Protein AF-A0A1V3R893-F1 (afdb_monomer)

Secondary structure (DSSP, 8-state):
------------------------HHHHHHHHHHH-SSS--EEEEEEE-TTSS-EEEEEEEEEETTTTEE--TT-----GGGHHHHHHHHHHHHHHTTS--TTSBGGGTS-HHHHHHHTTT--GGG-BHHHHHTT-S----GGGSTTHHHHHH-SS-------

Foldseek 3Di:
DDDDDDDDDDPPPPPPPPPLCEPPVVVVQVVQQVPDDPVDQKDKDFDADPVRSYGDIDMAGAPDPVVRHGDDSPDDDDPPPVVLVVVLVVVVVCVVVVVDPQQAFCVVPDDPVVCVVPVVPAPRRRQGNVCVNVVNRPDDDQVPPPCRCVVVVPPDDPPDDDD

Sequence (163 aa):
MKKITSLLFFFIGLTNLFAQKNPDTQVLQAILETQLNQDIPGILLDVQSGNNDINWSGAAGVSDKANNVKLLPVQTFRIASVTKTFVASSILRLWEEGKLDLEDPISKYISAGHAEILNQDYELDKISILNVLRHNAGFFDHTHAPVFFEKVLQPGGYEWTRT

Structure (mmCIF, N/CA/C/O backbone):
data_AF-A0A1V3R893-F1
#
_entry.id   AF-A0A1V3R893-F1
#
loop_
_atom_site.group_PDB
_atom_site.id
_atom_site.type_symbol
_atom_site.label_atom_id
_atom_site.label_alt_id
_atom_site.label_comp_id
_atom_site.label_asym_id
_atom_site.label_entity_id
_atom_site.label_seq_id
_atom_site.pdbx_PDB_ins_code
_atom_site.Cartn_x
_atom_site.Cartn_y
_atom_site.Cartn_z
_atom_site.occupancy
_atom_site.B_iso_or_equiv
_atom_site.auth_seq_id
_atom_site.auth_comp_id
_atom_site.auth_asym_id
_atom_site.auth_atom_id
_atom_site.pdbx_PDB_model_num
ATOM 1 N N . MET A 1 1 ? 14.509 50.883 -70.663 1.00 44.78 1 MET A N 1
ATOM 2 C CA . MET A 1 1 ? 15.507 51.193 -69.612 1.00 44.78 1 MET A CA 1
ATOM 3 C C . MET A 1 1 ? 14.901 52.149 -68.594 1.00 44.78 1 MET A C 1
ATOM 5 O O . MET A 1 1 ? 14.650 53.288 -68.953 1.00 44.78 1 MET A O 1
ATOM 9 N N . LYS A 1 2 ? 14.650 51.673 -67.369 1.00 35.53 2 LYS A N 1
ATOM 10 C CA . LYS A 1 2 ? 14.694 52.394 -66.077 1.00 35.53 2 LYS A CA 1
ATOM 11 C C . LYS A 1 2 ? 14.388 51.337 -65.005 1.00 35.53 2 LYS A C 1
ATOM 13 O O . LYS A 1 2 ? 13.334 50.715 -65.044 1.00 35.53 2 LYS A O 1
ATOM 18 N N . LYS A 1 3 ? 15.386 51.022 -64.174 1.00 36.94 3 LYS A N 1
ATOM 19 C CA . LYS A 1 3 ? 15.343 49.948 -63.169 1.00 36.94 3 LYS A CA 1
ATOM 20 C C . LYS A 1 3 ? 14.564 50.446 -61.947 1.00 36.94 3 LYS A C 1
ATOM 22 O O . LYS A 1 3 ? 14.885 51.516 -61.442 1.00 36.94 3 LYS A O 1
ATOM 27 N N . ILE A 1 4 ? 13.573 49.682 -61.491 1.00 45.84 4 ILE A N 1
ATOM 28 C CA . ILE A 1 4 ? 12.916 49.885 -60.195 1.00 45.84 4 ILE A CA 1
ATOM 29 C C . ILE A 1 4 ? 13.631 48.969 -59.204 1.00 45.84 4 ILE A C 1
ATOM 31 O O . ILE A 1 4 ? 13.596 47.747 -59.335 1.00 45.84 4 ILE A O 1
ATOM 35 N N . THR A 1 5 ? 14.341 49.568 -58.257 1.00 47.50 5 THR A N 1
ATOM 36 C CA . THR A 1 5 ? 14.982 48.874 -57.141 1.00 47.50 5 THR A CA 1
ATOM 37 C C . THR A 1 5 ? 13.892 48.526 -56.128 1.00 47.50 5 THR A C 1
ATOM 39 O O . THR A 1 5 ? 13.334 49.427 -55.509 1.00 47.50 5 THR A O 1
ATOM 42 N N . SER A 1 6 ? 13.559 47.243 -55.971 1.00 44.19 6 SER A N 1
ATOM 43 C CA . SER A 1 6 ? 12.640 46.791 -54.922 1.00 44.19 6 SER A CA 1
ATOM 44 C C . SER A 1 6 ? 13.456 46.224 -53.765 1.00 44.19 6 SER A C 1
ATOM 46 O O . SER A 1 6 ? 14.171 45.236 -53.920 1.00 44.19 6 SER A O 1
ATOM 48 N N . LEU A 1 7 ? 13.385 46.903 -52.623 1.00 43.59 7 LEU A N 1
ATOM 49 C CA . LEU A 1 7 ? 14.042 46.543 -51.372 1.00 43.59 7 LEU A CA 1
ATOM 50 C C . LEU A 1 7 ? 13.215 45.432 -50.699 1.00 43.59 7 LEU A C 1
ATOM 52 O O . LEU A 1 7 ? 12.097 45.683 -50.254 1.00 43.59 7 LEU A O 1
ATOM 56 N N . LEU A 1 8 ? 13.726 44.198 -50.663 1.00 42.50 8 LEU A N 1
ATOM 57 C CA . LEU A 1 8 ? 13.110 43.107 -49.902 1.00 42.50 8 LEU A CA 1
ATOM 58 C C . LEU A 1 8 ? 13.489 43.262 -48.421 1.00 42.50 8 LEU A C 1
ATOM 60 O O . LEU A 1 8 ? 14.644 43.065 -48.050 1.00 42.50 8 LEU A O 1
ATOM 64 N N . PHE A 1 9 ? 12.519 43.601 -47.572 1.00 45.78 9 PHE A N 1
ATOM 65 C CA . PHE A 1 9 ? 12.662 43.491 -46.120 1.00 45.78 9 PHE A CA 1
ATOM 66 C C . PHE A 1 9 ? 12.539 42.016 -45.719 1.00 45.78 9 PHE A C 1
ATOM 68 O O . PHE A 1 9 ? 11.463 41.427 -45.806 1.00 45.78 9 PHE A O 1
ATOM 75 N N . PHE A 1 10 ? 13.647 41.411 -45.291 1.00 44.25 10 PHE A N 1
ATOM 76 C CA . PHE A 1 10 ? 13.665 40.065 -44.724 1.00 44.25 10 PHE A CA 1
ATOM 77 C C . PHE A 1 10 ? 13.300 40.167 -43.237 1.00 44.25 10 PHE A C 1
ATOM 79 O O . PHE A 1 10 ? 14.115 40.571 -42.409 1.00 44.25 10 PHE A O 1
ATOM 86 N N . PHE A 1 11 ? 12.046 39.867 -42.897 1.00 47.53 11 PHE A N 1
ATOM 87 C CA . PHE A 1 11 ? 11.590 39.814 -41.510 1.00 47.53 11 PHE A CA 1
ATOM 88 C C . PHE A 1 11 ? 12.081 38.493 -40.898 1.00 47.53 11 PHE A C 1
ATOM 90 O O . PHE A 1 11 ? 11.445 37.452 -41.048 1.00 47.53 11 PHE A O 1
ATOM 97 N N . ILE A 1 12 ? 13.252 38.509 -40.254 1.00 52.59 12 ILE A N 1
ATOM 98 C CA . ILE A 1 12 ? 13.708 37.385 -39.429 1.00 52.59 12 ILE A CA 1
ATOM 99 C C . ILE A 1 12 ? 12.847 37.401 -38.168 1.00 52.59 12 ILE A C 1
ATOM 101 O O . ILE A 1 12 ? 13.093 38.166 -37.237 1.00 52.59 12 ILE A O 1
ATOM 105 N N . GLY A 1 13 ? 11.802 36.577 -38.157 1.00 46.44 13 GLY A N 1
ATOM 106 C CA . GLY A 1 13 ? 11.079 36.260 -36.937 1.00 46.44 13 GLY A CA 1
ATOM 107 C C . GLY A 1 13 ? 12.025 35.553 -35.971 1.00 46.44 13 GLY A C 1
ATOM 108 O O . GLY A 1 13 ? 12.340 34.381 -36.155 1.00 46.44 13 GLY A O 1
ATOM 109 N N . LEU A 1 14 ? 12.486 36.267 -34.945 1.00 49.81 14 LEU A N 1
ATOM 110 C CA . LEU A 1 14 ? 13.074 35.673 -33.749 1.00 49.81 14 LEU A CA 1
ATOM 111 C C . LEU A 1 14 ? 11.962 34.919 -33.015 1.00 49.81 14 LEU A C 1
ATOM 113 O O . LEU A 1 14 ? 11.272 35.466 -32.156 1.00 49.81 14 LEU A O 1
ATOM 117 N N . THR A 1 15 ? 11.756 33.653 -33.367 1.00 51.19 15 THR A N 1
ATOM 118 C CA . THR A 1 15 ? 11.047 32.737 -32.480 1.00 51.19 15 THR A CA 1
ATOM 119 C C . THR A 1 15 ? 11.952 32.513 -31.277 1.00 51.19 15 THR A C 1
ATOM 121 O O . THR A 1 15 ? 12.976 31.837 -31.385 1.00 51.19 15 THR A O 1
ATOM 124 N N . ASN A 1 16 ? 11.596 33.098 -30.133 1.00 41.78 16 ASN A N 1
ATOM 125 C CA . ASN A 1 16 ? 12.137 32.666 -28.852 1.00 41.78 16 ASN A CA 1
ATOM 126 C C . ASN A 1 16 ? 11.724 31.204 -28.655 1.00 41.78 16 ASN A C 1
ATOM 128 O O . ASN A 1 16 ? 10.618 30.913 -28.202 1.00 41.78 16 ASN A O 1
ATOM 132 N N . LEU A 1 17 ? 12.608 30.281 -29.033 1.00 48.41 17 LEU A N 1
ATOM 133 C CA . LEU A 1 17 ? 12.604 28.923 -28.518 1.00 48.41 17 LEU A CA 1
ATOM 134 C C . LEU A 1 17 ? 12.925 29.042 -27.031 1.00 48.41 17 LEU A C 1
ATOM 136 O O . LEU A 1 17 ? 14.082 28.988 -26.621 1.00 48.41 17 LEU A O 1
ATOM 140 N N . PHE A 1 18 ? 11.893 29.206 -26.208 1.00 50.72 18 PHE A N 1
ATOM 141 C CA . PHE A 1 18 ? 11.968 28.693 -24.853 1.00 50.72 18 PHE A CA 1
ATOM 142 C C . PHE A 1 18 ? 12.041 27.174 -24.993 1.00 50.72 18 PHE A C 1
ATOM 144 O O . PHE A 1 18 ? 11.030 26.478 -24.981 1.00 50.72 18 PHE A O 1
ATOM 151 N N . ALA A 1 19 ? 13.254 26.663 -25.210 1.00 45.38 19 ALA A N 1
ATOM 152 C CA . ALA A 1 19 ? 13.574 25.278 -24.941 1.00 45.38 19 ALA A CA 1
ATOM 153 C C . ALA A 1 19 ? 13.405 25.110 -23.432 1.00 45.38 19 ALA A C 1
ATOM 155 O O . ALA A 1 19 ? 14.326 25.340 -22.648 1.00 45.38 19 ALA A O 1
ATOM 156 N N . GLN A 1 20 ? 12.177 24.814 -23.017 1.00 46.88 20 GLN A N 1
ATOM 157 C CA . GLN A 1 20 ? 11.908 24.330 -21.684 1.00 46.88 20 GLN A CA 1
ATOM 158 C C . GLN A 1 20 ? 12.814 23.120 -21.497 1.00 46.88 20 GLN A C 1
ATOM 160 O O . GLN A 1 20 ? 12.758 22.166 -22.275 1.00 46.88 20 GLN A O 1
ATOM 165 N N . LYS A 1 21 ? 13.745 23.238 -20.551 1.00 49.69 21 LYS A N 1
ATOM 166 C CA . LYS A 1 21 ? 14.770 22.245 -20.258 1.00 49.69 21 LYS A CA 1
ATOM 167 C C . LYS A 1 21 ? 14.074 21.038 -19.630 1.00 49.69 21 LYS A C 1
ATOM 169 O O . LYS A 1 21 ? 14.104 20.870 -18.416 1.00 49.69 21 LYS A O 1
ATOM 174 N N . ASN A 1 22 ? 13.390 20.253 -20.461 1.00 55.41 22 ASN A N 1
ATOM 175 C CA . ASN A 1 22 ? 12.939 18.921 -20.102 1.00 55.41 22 ASN A CA 1
ATOM 176 C C . ASN A 1 22 ? 14.159 18.191 -19.529 1.00 55.41 22 ASN A C 1
ATOM 178 O O . ASN A 1 22 ? 15.254 18.345 -20.088 1.00 55.41 22 ASN A O 1
ATOM 182 N N . PRO A 1 23 ? 14.028 17.429 -18.428 1.00 61.56 23 PRO A N 1
ATOM 183 C CA . PRO A 1 23 ? 15.069 16.471 -18.089 1.00 61.56 23 PRO A CA 1
ATOM 184 C C . PRO A 1 23 ? 15.356 15.675 -19.359 1.00 61.56 23 PRO A C 1
ATOM 186 O O . PRO A 1 23 ? 14.412 15.332 -20.075 1.00 61.56 23 PRO A O 1
ATOM 189 N N . ASP A 1 24 ? 16.630 15.439 -19.675 1.00 77.25 24 ASP A N 1
ATOM 190 C CA . ASP A 1 24 ? 16.967 14.584 -20.807 1.00 77.25 24 ASP A CA 1
ATOM 191 C C . ASP A 1 24 ? 16.276 13.242 -20.561 1.00 77.25 24 ASP A C 1
ATOM 193 O O . ASP A 1 24 ? 16.706 12.434 -19.743 1.00 77.25 24 ASP A O 1
ATOM 197 N N . THR A 1 25 ? 15.150 13.012 -21.230 1.00 81.62 25 THR A N 1
ATOM 198 C CA . THR A 1 25 ? 14.338 11.800 -21.072 1.00 81.62 25 THR A CA 1
ATOM 199 C C . THR A 1 25 ? 15.151 10.565 -21.454 1.00 81.62 25 THR A C 1
ATOM 201 O O . THR A 1 25 ? 14.928 9.472 -20.941 1.00 81.62 25 THR A O 1
ATOM 204 N N . GLN A 1 26 ? 16.177 10.773 -22.284 1.00 86.12 26 GLN A N 1
ATOM 205 C CA . GLN A 1 26 ? 17.238 9.822 -22.595 1.00 86.12 26 GLN A CA 1
ATOM 206 C C . GLN A 1 26 ? 18.070 9.436 -21.365 1.00 86.12 26 GLN A C 1
ATOM 208 O O . GLN A 1 26 ? 18.400 8.266 -21.215 1.00 86.12 26 GLN A O 1
ATOM 213 N N . VAL A 1 27 ? 18.374 10.374 -20.462 1.00 91.62 27 VAL A N 1
ATOM 214 C CA . VAL A 1 27 ? 19.059 10.078 -19.194 1.00 91.62 27 VAL A CA 1
ATOM 215 C C . VAL A 1 27 ? 18.170 9.214 -18.306 1.00 91.62 27 VAL A C 1
ATOM 217 O O . VAL A 1 27 ? 18.656 8.234 -17.750 1.00 91.62 27 VAL A O 1
ATOM 220 N N . LEU A 1 28 ? 16.870 9.516 -18.210 1.00 93.06 28 LEU A N 1
ATOM 221 C CA . LEU A 1 28 ? 15.933 8.685 -17.442 1.00 93.06 28 LEU A CA 1
ATOM 222 C C . LEU A 1 28 ? 15.849 7.263 -18.010 1.00 93.06 28 LEU A C 1
ATOM 224 O O . LEU A 1 28 ? 15.962 6.300 -17.255 1.00 93.06 28 LEU A O 1
ATOM 228 N N . GLN A 1 29 ? 15.735 7.120 -19.333 1.00 95.25 29 GLN A N 1
ATOM 229 C CA . GLN A 1 29 ? 15.742 5.813 -19.994 1.00 95.25 29 GLN A CA 1
ATOM 230 C C . GLN A 1 29 ? 17.060 5.055 -19.758 1.00 95.25 29 GLN A C 1
ATOM 232 O O . GLN A 1 29 ? 17.031 3.880 -19.394 1.00 95.25 29 GLN A O 1
ATOM 237 N N . ALA A 1 30 ? 18.207 5.725 -19.901 1.00 95.31 30 ALA A N 1
ATOM 238 C CA . ALA A 1 30 ? 19.519 5.124 -19.669 1.00 95.31 30 ALA A CA 1
ATOM 239 C C . ALA A 1 30 ? 19.685 4.653 -18.216 1.00 95.31 30 ALA A C 1
ATOM 241 O O . ALA A 1 30 ? 20.223 3.572 -17.978 1.00 95.31 30 ALA A O 1
ATOM 242 N N . ILE A 1 31 ? 19.176 5.418 -17.239 1.00 95.06 31 ILE A N 1
ATOM 243 C CA . ILE A 1 31 ? 19.151 4.996 -15.834 1.00 95.06 31 ILE A CA 1
ATOM 244 C C . ILE A 1 31 ? 18.392 3.674 -15.702 1.00 95.06 31 ILE A C 1
ATOM 246 O O . ILE A 1 31 ? 18.950 2.743 -15.129 1.00 95.06 31 ILE A O 1
ATOM 250 N N . LEU A 1 32 ? 17.186 3.547 -16.271 1.00 96.62 32 LEU A N 1
ATOM 251 C CA . LEU A 1 32 ? 16.418 2.294 -16.200 1.00 96.62 32 LEU A CA 1
ATOM 252 C C . LEU A 1 32 ? 17.200 1.104 -16.760 1.00 96.62 32 LEU A C 1
ATOM 254 O O . LEU A 1 32 ? 17.243 0.048 -16.133 1.00 96.62 32 LEU A O 1
ATOM 258 N N . GLU A 1 33 ? 17.844 1.282 -17.912 1.00 96.25 33 GLU A N 1
ATOM 259 C CA . GLU A 1 33 ? 18.629 0.233 -18.565 1.00 96.25 33 GLU A CA 1
ATOM 260 C C . GLU A 1 33 ? 19.827 -0.209 -17.716 1.00 96.25 33 GLU A C 1
ATOM 262 O O . GLU A 1 33 ? 20.098 -1.405 -17.622 1.00 96.25 33 GLU A O 1
ATOM 267 N N . THR A 1 34 ? 20.499 0.723 -17.031 1.00 97.12 34 THR A N 1
ATOM 268 C CA . THR A 1 34 ? 21.649 0.399 -16.163 1.00 97.12 34 THR A CA 1
ATOM 269 C C . THR A 1 34 ? 21.284 -0.384 -14.902 1.00 97.12 34 THR A C 1
ATOM 271 O O . THR A 1 34 ? 22.157 -1.014 -14.310 1.00 97.12 34 THR A O 1
ATOM 274 N N . GLN A 1 35 ? 20.020 -0.346 -14.470 1.00 97.06 35 GLN A N 1
ATOM 275 C CA . GLN A 1 35 ? 19.572 -1.041 -13.259 1.00 97.06 35 GLN A CA 1
ATOM 276 C C . GLN A 1 35 ? 19.190 -2.505 -13.515 1.00 97.06 35 GLN A C 1
ATOM 278 O O . GLN A 1 35 ? 19.042 -3.274 -12.563 1.00 97.06 35 GLN A O 1
ATOM 283 N N . LEU A 1 36 ? 19.023 -2.903 -14.780 1.00 97.31 36 LEU A N 1
ATOM 284 C CA . LEU A 1 36 ? 18.624 -4.263 -15.120 1.00 97.31 36 LEU A CA 1
ATOM 285 C C . LEU A 1 36 ? 19.714 -5.269 -14.752 1.00 97.31 36 LEU A C 1
ATOM 287 O O . LEU A 1 36 ? 20.892 -5.097 -15.060 1.00 97.31 36 LEU A O 1
ATOM 291 N N . ASN A 1 37 ? 19.298 -6.361 -14.123 1.00 95.50 37 ASN A N 1
ATOM 292 C CA . ASN A 1 37 ? 20.153 -7.494 -13.794 1.00 95.50 37 ASN A CA 1
ATOM 293 C C . ASN A 1 37 ? 19.292 -8.757 -13.615 1.00 95.50 37 ASN A C 1
ATOM 295 O O . ASN A 1 37 ? 18.097 -8.754 -13.911 1.00 95.50 37 ASN A O 1
ATOM 299 N N . GLN A 1 38 ? 19.887 -9.859 -13.151 1.00 92.25 38 GLN A N 1
ATOM 300 C CA . GLN A 1 38 ? 19.155 -11.116 -12.971 1.00 92.25 38 GLN A CA 1
ATOM 301 C C . GLN A 1 38 ? 18.007 -11.006 -11.956 1.00 92.25 38 GLN A C 1
ATOM 303 O O . GLN A 1 38 ? 16.977 -11.653 -12.146 1.00 92.25 38 GLN A O 1
ATOM 308 N N . ASP A 1 39 ? 18.124 -10.157 -10.939 1.00 94.12 39 ASP A N 1
ATOM 309 C CA . ASP A 1 39 ? 17.103 -9.960 -9.905 1.00 94.12 39 ASP A CA 1
ATOM 310 C C . ASP A 1 39 ? 16.091 -8.870 -10.282 1.00 94.12 39 ASP A C 1
ATOM 312 O O . ASP A 1 39 ? 14.942 -8.909 -9.842 1.00 94.12 39 ASP A O 1
ATOM 316 N N . ILE A 1 40 ? 16.482 -7.945 -11.163 1.00 95.56 40 ILE A N 1
ATOM 317 C CA . ILE A 1 40 ? 15.642 -6.855 -11.668 1.00 95.56 40 ILE A CA 1
ATOM 318 C C . ILE A 1 40 ? 15.411 -7.041 -13.180 1.00 95.56 40 ILE A C 1
ATOM 320 O O . ILE A 1 40 ? 16.080 -6.401 -13.995 1.00 95.56 40 ILE A O 1
ATOM 324 N N . PRO A 1 41 ? 14.478 -7.927 -13.590 1.00 95.56 41 PRO A N 1
ATOM 325 C CA . PRO A 1 41 ? 14.218 -8.207 -15.006 1.00 95.56 41 PRO A CA 1
ATOM 326 C C . PRO A 1 41 ? 13.609 -7.054 -15.786 1.00 95.56 41 PRO A C 1
ATOM 328 O O . PRO A 1 41 ? 13.719 -7.031 -17.010 1.00 95.56 41 PRO A O 1
ATOM 331 N N . GLY A 1 42 ? 12.913 -6.152 -15.103 1.00 96.44 42 GLY A N 1
ATOM 332 C CA . GLY A 1 42 ? 12.210 -5.056 -15.734 1.00 96.44 42 GLY A CA 1
ATOM 333 C C . GLY A 1 42 ? 11.855 -3.976 -14.729 1.00 96.44 42 GLY A C 1
ATOM 334 O O . GLY A 1 42 ? 11.573 -4.261 -13.565 1.00 96.44 42 GLY A O 1
ATOM 335 N N . ILE A 1 43 ? 11.892 -2.733 -15.195 1.00 96.81 43 ILE A N 1
ATOM 336 C CA . ILE A 1 43 ? 11.609 -1.537 -14.402 1.00 96.81 43 ILE A CA 1
ATOM 337 C C . ILE A 1 43 ? 10.752 -0.607 -15.245 1.00 96.81 43 ILE A C 1
ATOM 339 O O . ILE A 1 43 ? 11.002 -0.441 -16.438 1.00 96.81 43 ILE A O 1
ATOM 343 N N . LEU A 1 44 ? 9.766 0.011 -14.606 1.00 95.81 44 LEU A N 1
ATOM 344 C CA . LEU A 1 44 ? 8.951 1.086 -15.153 1.00 95.81 44 LEU A CA 1
ATOM 345 C C . LEU A 1 44 ? 9.116 2.306 -14.250 1.00 95.81 44 LEU A C 1
ATOM 347 O O . LEU A 1 44 ? 9.122 2.170 -13.026 1.00 95.81 44 LEU A O 1
ATOM 351 N N . LEU A 1 45 ? 9.249 3.483 -14.853 1.00 95.12 45 LEU A N 1
ATOM 352 C CA . LEU A 1 45 ? 9.292 4.756 -14.146 1.00 95.12 45 LEU A CA 1
ATOM 353 C C . LEU A 1 45 ? 8.349 5.749 -14.817 1.00 95.12 45 LEU A C 1
ATOM 355 O O . LEU A 1 45 ? 8.383 5.908 -16.034 1.00 95.12 45 LEU A O 1
ATOM 359 N N . ASP A 1 46 ? 7.552 6.424 -13.999 1.00 93.62 46 ASP A N 1
ATOM 360 C CA . ASP A 1 46 ? 6.700 7.536 -14.396 1.00 93.62 46 ASP A CA 1
ATOM 361 C C . ASP A 1 46 ? 7.121 8.785 -13.613 1.00 93.62 46 ASP A C 1
ATOM 363 O O . ASP A 1 46 ? 7.342 8.720 -12.400 1.00 93.62 46 ASP A O 1
ATOM 367 N N . VAL A 1 47 ? 7.304 9.904 -14.313 1.00 92.94 47 VAL A N 1
ATOM 368 C CA . VAL A 1 47 ? 7.710 11.188 -13.736 1.00 92.94 47 VAL A CA 1
ATOM 369 C C . VAL A 1 47 ? 6.777 12.271 -14.249 1.00 92.94 47 VAL A C 1
ATOM 371 O O . VAL A 1 47 ? 6.806 12.633 -15.428 1.00 92.94 47 VAL A O 1
ATOM 374 N N . GLN A 1 48 ? 6.005 12.837 -13.325 1.00 92.69 48 GLN A N 1
ATOM 375 C CA . GLN A 1 48 ? 5.124 13.963 -13.587 1.00 92.69 48 GLN A CA 1
ATOM 376 C C . GLN A 1 48 ? 5.412 15.105 -12.610 1.00 92.69 48 GLN A C 1
ATOM 378 O O . GLN A 1 48 ? 5.445 14.903 -11.395 1.00 92.69 48 GLN A O 1
ATOM 383 N N . SER A 1 49 ? 5.616 16.319 -13.124 1.00 92.12 49 SER A N 1
ATOM 384 C CA . SER A 1 49 ? 5.680 17.526 -12.295 1.00 92.12 49 SER A CA 1
ATOM 385 C C . SER A 1 49 ? 4.294 18.160 -12.156 1.00 92.12 49 SER A C 1
ATOM 387 O O . SER A 1 49 ? 3.477 18.110 -13.071 1.00 92.12 49 SER A O 1
ATOM 389 N N . GLY A 1 50 ? 4.021 18.814 -11.021 1.00 92.25 50 GLY A N 1
ATOM 390 C CA . GLY A 1 50 ? 2.706 19.423 -10.758 1.00 92.25 50 GLY A CA 1
ATOM 391 C C . GLY A 1 50 ? 2.309 20.552 -11.722 1.00 92.25 50 GLY A C 1
ATOM 392 O O . GLY A 1 50 ? 1.132 20.876 -11.833 1.00 92.25 50 GLY A O 1
ATOM 393 N N . ASN A 1 51 ? 3.274 21.139 -12.434 1.00 92.00 51 ASN A N 1
ATOM 394 C CA . ASN A 1 51 ? 3.052 22.128 -13.492 1.00 92.00 51 ASN A CA 1
ATOM 395 C C . ASN A 1 51 ? 3.090 21.530 -14.915 1.00 92.00 51 ASN A C 1
ATOM 397 O O . ASN A 1 51 ? 2.967 22.278 -15.878 1.00 92.00 51 ASN A O 1
ATOM 401 N N . ASN A 1 52 ? 3.225 20.204 -15.049 1.00 84.44 52 ASN A N 1
ATOM 402 C CA . ASN A 1 52 ? 3.358 19.453 -16.307 1.00 84.44 52 ASN A CA 1
ATOM 403 C C . ASN A 1 52 ? 4.593 19.779 -17.165 1.00 84.44 52 ASN A C 1
ATOM 405 O O . ASN A 1 52 ? 4.677 19.325 -18.304 1.00 84.44 52 ASN A O 1
ATOM 409 N N . ASP A 1 53 ? 5.574 20.500 -16.623 1.00 87.12 53 ASP A N 1
ATOM 410 C CA . ASP A 1 53 ? 6.878 20.712 -17.262 1.00 87.12 53 ASP A CA 1
ATOM 411 C C . ASP A 1 53 ? 7.640 19.405 -17.502 1.00 87.12 53 ASP A C 1
ATOM 413 O O . ASP A 1 53 ? 8.511 19.345 -18.360 1.00 87.12 53 ASP A O 1
ATOM 417 N N . ILE A 1 54 ? 7.333 18.366 -16.726 1.00 86.62 54 ILE A N 1
ATOM 418 C CA . ILE A 1 54 ? 7.834 17.010 -16.905 1.00 86.62 54 ILE A CA 1
ATOM 419 C C . ILE A 1 54 ? 6.620 16.095 -16.969 1.00 86.62 54 ILE A C 1
ATOM 421 O O . ILE A 1 54 ? 5.809 16.070 -16.044 1.00 86.62 54 ILE A O 1
ATOM 425 N N . ASN A 1 55 ? 6.510 15.350 -18.063 1.00 91.31 55 ASN A N 1
ATOM 426 C CA . ASN A 1 55 ? 5.543 14.277 -18.237 1.00 91.31 55 ASN A CA 1
ATOM 427 C C . ASN A 1 55 ? 6.208 13.181 -19.071 1.00 91.31 55 ASN A C 1
ATOM 429 O O . ASN A 1 55 ? 6.328 13.299 -20.293 1.00 91.31 55 ASN A O 1
ATOM 433 N N . TRP A 1 56 ? 6.732 12.164 -18.394 1.00 92.88 56 TRP A N 1
ATOM 434 C CA . TRP A 1 56 ? 7.481 11.094 -19.033 1.00 92.88 56 TRP A CA 1
ATOM 435 C C . TRP A 1 56 ? 7.240 9.761 -18.339 1.00 92.88 56 TRP A C 1
ATOM 437 O O . TRP A 1 56 ? 7.373 9.661 -17.121 1.00 92.88 56 TRP A O 1
ATOM 447 N N . SER A 1 57 ? 6.994 8.729 -19.142 1.00 94.94 57 SER A N 1
ATOM 448 C CA . SER A 1 57 ? 6.936 7.341 -18.695 1.00 94.94 57 SER A CA 1
ATOM 449 C C . SER A 1 57 ? 7.905 6.513 -19.530 1.00 94.94 57 SER A C 1
ATOM 451 O O . SER A 1 57 ? 7.906 6.589 -20.763 1.00 94.94 57 SER A O 1
ATOM 453 N N . GLY A 1 58 ? 8.707 5.686 -18.871 1.00 96.00 58 GLY A N 1
ATOM 454 C CA . GLY A 1 58 ? 9.645 4.779 -19.516 1.00 96.00 58 GLY A CA 1
ATOM 455 C C . GLY A 1 58 ? 9.625 3.398 -18.890 1.00 96.00 58 GLY A C 1
ATOM 456 O O . GLY A 1 58 ? 9.169 3.199 -17.763 1.00 96.00 58 GLY A O 1
ATOM 457 N N . ALA A 1 59 ? 10.128 2.430 -19.645 1.00 97.44 59 ALA A N 1
ATOM 458 C CA . ALA A 1 59 ? 10.322 1.075 -19.168 1.00 97.44 59 ALA A CA 1
ATOM 459 C C . ALA A 1 59 ? 11.565 0.455 -19.806 1.00 97.44 59 ALA A C 1
ATOM 461 O O . ALA A 1 59 ? 11.920 0.762 -20.948 1.00 97.44 59 ALA A O 1
ATOM 462 N N . ALA A 1 60 ? 12.202 -0.451 -19.076 1.00 97.62 60 ALA A N 1
ATOM 463 C CA . ALA A 1 60 ? 13.317 -1.251 -19.554 1.00 97.62 60 ALA A CA 1
ATOM 464 C C . ALA A 1 60 ? 13.122 -2.714 -19.138 1.00 97.62 60 ALA A C 1
ATOM 466 O O . ALA A 1 60 ? 12.485 -3.000 -18.124 1.00 97.62 60 ALA A O 1
ATOM 467 N N . GLY A 1 61 ? 13.676 -3.636 -19.926 1.00 97.12 61 GLY A N 1
ATOM 468 C CA . GLY A 1 61 ? 13.655 -5.067 -19.633 1.00 97.12 61 GLY A CA 1
ATOM 469 C C . GLY A 1 61 ? 12.356 -5.775 -20.025 1.00 97.12 61 GLY A C 1
ATOM 470 O O . GLY A 1 61 ? 11.682 -5.406 -20.994 1.00 97.12 61 GLY A O 1
ATOM 471 N N . VAL A 1 62 ? 12.032 -6.837 -19.290 1.00 96.75 62 VAL A N 1
ATOM 472 C CA . VAL A 1 62 ? 10.942 -7.772 -19.591 1.00 96.75 62 VAL A CA 1
ATOM 473 C C . VAL A 1 62 ? 9.969 -7.903 -18.427 1.00 96.75 62 VAL A C 1
ATOM 475 O O . VAL A 1 62 ? 10.345 -7.823 -17.260 1.00 96.75 62 VAL A O 1
ATOM 478 N N . SER A 1 63 ? 8.703 -8.136 -18.757 1.00 95.31 63 SER A N 1
ATOM 479 C CA . SER A 1 63 ? 7.655 -8.470 -17.791 1.00 95.31 63 SER A CA 1
ATOM 480 C C . SER A 1 63 ? 7.451 -9.975 -17.615 1.00 95.31 63 SER A C 1
ATOM 482 O O . SER A 1 63 ? 6.916 -10.409 -16.599 1.00 95.31 63 SER A O 1
ATOM 484 N N . ASP A 1 64 ? 7.926 -10.765 -18.578 1.00 93.25 64 ASP A N 1
ATOM 485 C CA . ASP A 1 64 ? 7.963 -12.221 -18.521 1.00 93.25 64 ASP A CA 1
ATOM 486 C C . ASP A 1 64 ? 9.338 -12.698 -18.998 1.00 93.25 64 ASP A C 1
ATOM 488 O O . ASP A 1 64 ? 9.679 -12.566 -20.176 1.00 93.25 64 ASP A O 1
ATOM 492 N N . LYS A 1 65 ? 10.130 -13.245 -18.068 1.00 91.81 65 LYS A N 1
ATOM 493 C CA . LYS A 1 65 ? 11.463 -13.789 -18.356 1.00 91.81 65 LYS A CA 1
ATOM 494 C C . LYS A 1 65 ? 11.404 -15.031 -19.248 1.00 91.81 65 LYS A C 1
ATOM 496 O O . LYS A 1 65 ? 12.282 -15.202 -20.085 1.00 91.81 65 LYS A O 1
ATOM 501 N N . ALA A 1 66 ? 10.405 -15.896 -19.064 1.00 93.81 66 ALA A N 1
ATOM 502 C CA . ALA A 1 66 ? 10.319 -17.172 -19.771 1.00 93.81 66 ALA A CA 1
ATOM 503 C C . ALA A 1 66 ? 9.956 -16.968 -21.245 1.00 93.81 66 ALA A C 1
ATOM 505 O O . ALA A 1 66 ? 10.514 -17.624 -22.120 1.00 93.81 66 ALA A O 1
ATOM 506 N N . ASN A 1 67 ? 9.060 -16.015 -21.511 1.00 95.50 67 ASN A N 1
ATOM 507 C CA . ASN A 1 67 ? 8.588 -15.701 -22.859 1.00 95.50 67 ASN A CA 1
ATOM 508 C C . ASN A 1 67 ? 9.277 -14.472 -23.480 1.00 95.50 67 ASN A C 1
ATOM 510 O O . ASN A 1 67 ? 8.924 -14.066 -24.586 1.00 95.50 67 ASN A O 1
ATOM 514 N N . ASN A 1 68 ? 10.249 -13.874 -22.780 1.00 93.88 68 ASN A N 1
ATOM 515 C CA . ASN A 1 68 ? 10.971 -12.667 -23.193 1.00 93.88 68 ASN A CA 1
ATOM 516 C C . ASN A 1 68 ? 10.032 -11.512 -23.609 1.00 93.88 68 ASN A C 1
ATOM 518 O O . ASN A 1 68 ? 10.260 -10.814 -24.601 1.00 93.88 68 ASN A O 1
ATOM 522 N N . VAL A 1 69 ? 8.937 -11.323 -22.867 1.00 96.38 69 VAL A N 1
ATOM 523 C CA . VAL A 1 69 ? 7.935 -10.295 -23.179 1.00 96.38 69 VAL A CA 1
ATOM 524 C C . VAL A 1 69 ? 8.447 -8.947 -22.698 1.00 96.38 69 VAL A C 1
ATOM 526 O O . VAL A 1 69 ? 8.588 -8.727 -21.495 1.00 96.38 69 VAL A O 1
ATOM 529 N N . LYS A 1 70 ? 8.695 -8.026 -23.633 1.00 96.81 70 LYS A N 1
ATOM 530 C CA . LYS A 1 70 ? 9.134 -6.660 -23.325 1.00 96.81 70 LYS A CA 1
ATOM 531 C C . LYS A 1 70 ? 8.154 -5.970 -22.370 1.00 96.81 70 LYS A C 1
ATOM 533 O O . LYS A 1 70 ? 6.943 -6.033 -22.566 1.00 96.81 70 LYS A O 1
ATOM 538 N N . LEU A 1 71 ? 8.684 -5.290 -21.357 1.00 97.56 71 LEU A N 1
ATOM 539 C CA . LEU A 1 71 ? 7.887 -4.458 -20.461 1.00 97.56 71 LEU A CA 1
ATOM 540 C C . LEU A 1 71 ? 7.473 -3.149 -21.156 1.00 97.56 71 LEU A C 1
ATOM 542 O O . LEU A 1 71 ? 8.288 -2.504 -21.820 1.00 97.56 71 LEU A O 1
ATOM 546 N N . LEU A 1 72 ? 6.211 -2.745 -20.990 1.00 95.75 72 LEU A N 1
ATOM 547 C CA . LEU A 1 72 ? 5.669 -1.504 -21.552 1.00 95.75 72 LEU A CA 1
ATOM 548 C C . LEU A 1 72 ? 5.513 -0.415 -20.473 1.00 95.75 72 LEU A C 1
ATOM 550 O O . LEU A 1 72 ? 5.117 -0.750 -19.358 1.00 95.75 72 LEU A O 1
ATOM 554 N N . PRO A 1 73 ? 5.707 0.883 -20.794 1.00 93.94 73 PRO A N 1
ATOM 555 C CA . PRO A 1 73 ? 5.544 1.991 -19.836 1.00 93.94 73 PRO A CA 1
ATOM 556 C C . PRO A 1 73 ? 4.141 2.167 -19.233 1.00 93.94 73 PRO A C 1
ATOM 558 O O . PRO A 1 73 ? 3.977 2.935 -18.297 1.00 93.94 73 PRO A O 1
ATOM 561 N N . VAL A 1 74 ? 3.124 1.483 -19.764 1.00 93.19 74 VAL A N 1
ATOM 562 C CA . VAL A 1 74 ? 1.725 1.542 -19.291 1.00 93.19 74 VAL A CA 1
ATOM 563 C C . VAL A 1 74 ? 1.256 0.223 -18.668 1.00 93.19 74 VAL A C 1
ATOM 565 O O . VAL A 1 74 ? 0.063 -0.001 -18.476 1.00 93.19 74 VAL A O 1
ATOM 568 N N . GLN A 1 75 ? 2.183 -0.697 -18.407 1.00 94.12 75 GLN A N 1
ATOM 569 C CA . GLN A 1 75 ? 1.851 -2.028 -17.921 1.00 94.12 75 GLN A CA 1
ATOM 570 C C . GLN A 1 75 ? 1.522 -2.034 -16.423 1.00 94.12 75 GLN A C 1
ATOM 572 O O . GLN A 1 75 ? 2.116 -1.314 -15.625 1.00 94.12 75 GLN A O 1
ATOM 577 N N . THR A 1 76 ? 0.585 -2.896 -16.024 1.00 91.62 76 THR A N 1
ATOM 578 C CA . THR A 1 76 ? 0.173 -3.052 -14.625 1.00 91.62 76 THR A CA 1
ATOM 579 C C . THR A 1 76 ? 1.122 -3.947 -13.833 1.00 91.62 76 THR A C 1
ATOM 581 O O . THR A 1 76 ? 1.581 -4.973 -14.338 1.00 91.62 76 THR A O 1
ATOM 584 N N . PHE A 1 77 ? 1.300 -3.627 -12.551 1.00 90.75 77 PHE A N 1
ATOM 585 C CA . PHE A 1 77 ? 2.068 -4.417 -11.589 1.00 90.75 77 PHE A CA 1
ATOM 586 C C . PHE A 1 77 ? 1.234 -4.777 -10.361 1.00 90.75 77 PHE A C 1
ATOM 588 O O . PHE A 1 77 ? 0.273 -4.093 -10.007 1.00 90.75 77 PHE A O 1
ATOM 595 N N . ARG A 1 78 ? 1.649 -5.830 -9.651 1.00 92.06 78 ARG A N 1
ATOM 596 C CA . ARG A 1 78 ? 1.221 -6.036 -8.263 1.00 92.06 78 ARG A CA 1
ATOM 597 C C . ARG A 1 78 ? 1.984 -5.045 -7.386 1.00 92.06 78 ARG A C 1
ATOM 599 O O . ARG A 1 78 ? 3.187 -5.179 -7.216 1.00 92.06 78 ARG A O 1
ATOM 606 N N . ILE A 1 79 ? 1.278 -4.067 -6.827 1.00 94.56 79 ILE A N 1
ATOM 607 C CA . ILE A 1 79 ? 1.891 -2.919 -6.133 1.00 94.56 79 ILE A CA 1
ATOM 608 C C . ILE A 1 79 ? 2.144 -3.139 -4.628 1.00 94.56 79 ILE A C 1
ATOM 610 O O . ILE A 1 79 ? 2.605 -2.234 -3.936 1.00 94.56 79 ILE A O 1
ATOM 614 N N . ALA A 1 80 ? 1.833 -4.328 -4.102 1.00 93.56 80 ALA A N 1
ATOM 615 C CA . ALA A 1 80 ? 2.051 -4.705 -2.703 1.00 93.56 80 ALA A CA 1
ATOM 616 C C . ALA A 1 80 ? 1.599 -3.609 -1.706 1.00 93.56 80 ALA A C 1
ATOM 618 O O . ALA A 1 80 ? 0.460 -3.137 -1.774 1.00 93.56 80 ALA A O 1
ATOM 619 N N . SER A 1 81 ? 2.473 -3.19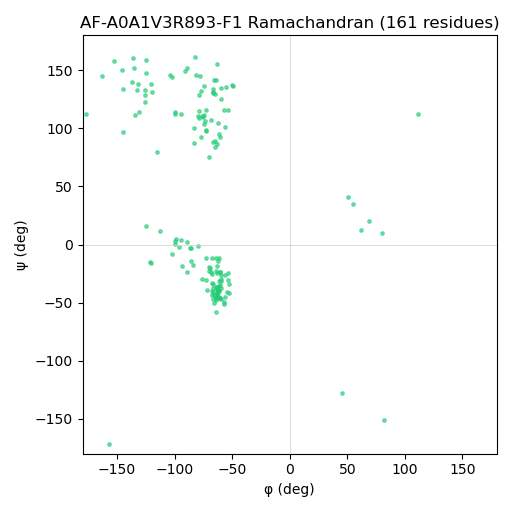4 -0.780 1.00 95.75 81 SER A 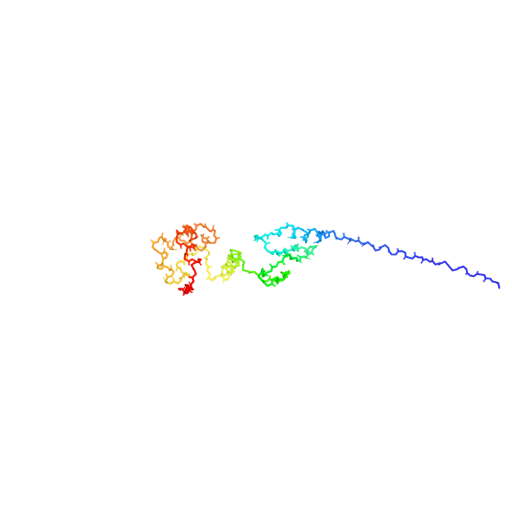N 1
ATOM 620 C CA . SER A 1 81 ? 2.165 -2.221 0.279 1.00 95.75 81 SER A CA 1
ATOM 621 C C . SER A 1 81 ? 1.770 -0.825 -0.209 1.00 95.75 81 SER A C 1
ATOM 623 O O . SER A 1 81 ? 1.170 -0.099 0.579 1.00 95.75 81 SER A O 1
ATOM 625 N N . VAL A 1 82 ? 1.983 -0.466 -1.481 1.00 96.94 82 VAL A N 1
ATOM 626 C CA . VAL A 1 82 ? 1.447 0.788 -2.052 1.00 96.94 82 VAL A CA 1
ATOM 627 C C . VAL A 1 82 ? -0.088 0.825 -1.968 1.00 96.94 82 VAL A C 1
ATOM 629 O O . VAL A 1 82 ? -0.681 1.890 -1.820 1.00 96.94 82 VAL A O 1
ATOM 632 N N . THR A 1 83 ? -0.747 -0.340 -1.940 1.00 97.19 83 THR A N 1
ATOM 633 C CA . THR A 1 83 ? -2.199 -0.473 -1.713 1.00 97.19 83 THR A CA 1
ATOM 634 C C . THR A 1 83 ? -2.675 0.255 -0.448 1.00 97.19 83 THR A C 1
ATOM 636 O O . THR A 1 83 ? -3.779 0.798 -0.433 1.00 97.19 83 THR A O 1
ATOM 639 N N . LYS A 1 84 ? -1.849 0.312 0.610 1.00 97.06 84 LYS A N 1
ATOM 640 C CA . LYS A 1 84 ? -2.206 0.954 1.887 1.00 97.06 84 LYS A CA 1
ATOM 641 C C . LYS A 1 84 ? -2.525 2.437 1.718 1.00 97.06 84 LYS A C 1
ATOM 643 O O . LYS A 1 84 ? -3.435 2.921 2.380 1.00 97.06 84 LYS A O 1
ATOM 648 N N . THR A 1 85 ? -1.847 3.130 0.800 1.00 97.62 85 THR A N 1
ATOM 649 C CA . THR A 1 85 ? -2.119 4.542 0.504 1.00 97.62 85 THR A CA 1
ATOM 650 C C . THR A 1 85 ? -3.550 4.729 0.005 1.00 97.62 85 THR A C 1
ATOM 652 O O . THR A 1 85 ? -4.269 5.580 0.515 1.00 97.62 85 THR A O 1
ATOM 655 N N . PHE A 1 86 ? -4.009 3.880 -0.917 1.00 98.12 86 PHE A N 1
ATOM 656 C CA . PHE A 1 86 ? -5.374 3.947 -1.449 1.00 98.12 86 PHE A CA 1
ATOM 657 C C . PHE A 1 86 ? -6.433 3.596 -0.397 1.00 98.12 86 PHE A C 1
ATOM 659 O O . PHE A 1 86 ? -7.473 4.254 -0.319 1.00 98.12 86 PHE A O 1
ATOM 666 N N . VAL A 1 87 ? -6.168 2.588 0.441 1.00 98.12 87 VAL A N 1
ATOM 667 C CA . VAL A 1 87 ? -7.062 2.215 1.550 1.00 98.12 87 VAL A CA 1
ATOM 668 C C . VAL A 1 87 ? -7.154 3.348 2.575 1.00 98.12 87 VAL A C 1
ATOM 670 O O . VAL A 1 87 ? -8.258 3.733 2.951 1.00 98.12 87 VAL A O 1
ATOM 673 N N . ALA A 1 88 ? -6.023 3.941 2.967 1.00 98.50 88 ALA A N 1
ATOM 674 C CA . ALA A 1 88 ? -5.989 5.081 3.878 1.00 98.50 88 ALA A CA 1
ATOM 675 C C . ALA A 1 88 ? -6.758 6.283 3.309 1.00 98.50 88 ALA A C 1
ATOM 677 O O . ALA A 1 88 ? -7.605 6.844 3.998 1.00 98.50 88 ALA A O 1
ATOM 678 N N . SER A 1 89 ? -6.548 6.634 2.035 1.00 98.56 89 SER A N 1
ATOM 679 C CA . SER A 1 89 ? -7.318 7.694 1.370 1.00 98.56 89 SER A CA 1
ATOM 680 C C . SER A 1 89 ? -8.820 7.403 1.338 1.00 98.56 89 SER A C 1
ATOM 682 O O . SER A 1 89 ? -9.621 8.318 1.510 1.00 98.56 89 SER A O 1
ATOM 684 N N . SER A 1 90 ? -9.215 6.141 1.158 1.00 98.56 90 SER A N 1
ATOM 685 C CA . SER A 1 90 ? -10.627 5.740 1.184 1.00 98.56 90 SER A CA 1
ATOM 686 C C . SER A 1 90 ? -11.238 5.904 2.579 1.00 98.56 90 SER A C 1
ATOM 688 O O . SER A 1 90 ? -12.349 6.410 2.700 1.00 98.56 90 SER A O 1
ATOM 690 N N . ILE A 1 91 ? -10.505 5.548 3.639 1.00 98.50 91 ILE A N 1
ATOM 691 C CA . ILE A 1 91 ? -10.934 5.764 5.032 1.00 98.50 91 ILE A CA 1
ATOM 692 C C . ILE A 1 91 ? -11.083 7.261 5.327 1.00 98.50 91 ILE A C 1
ATOM 694 O O . ILE A 1 91 ? -12.095 7.674 5.886 1.00 98.50 91 ILE A O 1
ATOM 698 N N . LEU A 1 92 ? -10.121 8.086 4.901 1.00 98.62 92 LEU A N 1
ATOM 699 C CA . LEU A 1 92 ? -10.196 9.540 5.079 1.00 98.62 92 LEU A CA 1
ATOM 700 C C . LEU A 1 92 ? -11.386 10.151 4.327 1.00 98.62 92 LEU A C 1
ATOM 702 O O . LEU A 1 92 ? -12.042 11.038 4.862 1.00 98.62 92 LEU A O 1
ATOM 706 N N . ARG A 1 93 ? -11.733 9.636 3.140 1.00 98.75 93 ARG A N 1
ATOM 707 C CA . ARG A 1 93 ? -12.951 10.047 2.425 1.00 98.75 93 ARG A CA 1
ATOM 708 C C . ARG A 1 93 ? -14.219 9.707 3.213 1.00 98.75 93 ARG A C 1
ATOM 710 O O . ARG A 1 93 ? -15.119 10.534 3.287 1.00 98.75 93 ARG A O 1
ATOM 717 N N . LEU A 1 94 ? -14.295 8.517 3.815 1.00 98.56 94 LEU A N 1
ATOM 718 C CA . LEU A 1 94 ? -15.438 8.123 4.653 1.00 98.56 94 LEU A CA 1
ATOM 719 C C . LEU A 1 94 ? -15.568 9.004 5.903 1.00 98.56 94 LEU A C 1
ATOM 721 O O . LEU A 1 94 ? -16.687 9.322 6.303 1.00 98.56 94 LEU A O 1
ATOM 725 N N . TRP A 1 95 ? -14.442 9.417 6.490 1.00 98.69 95 TRP A N 1
ATOM 726 C CA . TRP A 1 95 ? -14.413 10.385 7.587 1.00 98.69 95 TRP A CA 1
ATOM 727 C C . TRP A 1 95 ? -14.930 11.762 7.152 1.00 98.69 95 TRP A C 1
ATOM 729 O O . TRP A 1 95 ? -15.812 12.317 7.802 1.00 98.69 95 TRP A O 1
ATOM 739 N N . GLU A 1 96 ? -14.463 12.284 6.014 1.00 98.69 96 GLU A N 1
ATOM 740 C CA . GLU A 1 96 ? -14.958 13.549 5.444 1.00 98.69 96 GLU A CA 1
ATOM 741 C C . GLU A 1 96 ? -16.464 13.505 5.127 1.00 98.69 96 GLU A C 1
ATOM 743 O O . GLU A 1 96 ? -17.156 14.515 5.234 1.00 98.69 96 GLU A O 1
ATOM 748 N N . G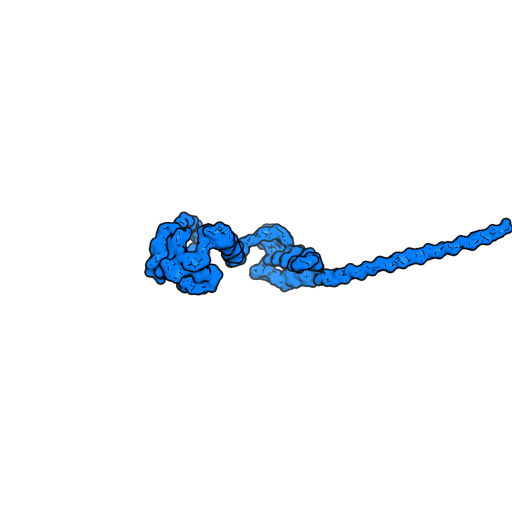LU A 1 97 ? -16.987 12.333 4.762 1.00 98.62 97 GLU A N 1
ATOM 749 C CA . GLU A 1 97 ? -18.418 12.091 4.539 1.00 98.62 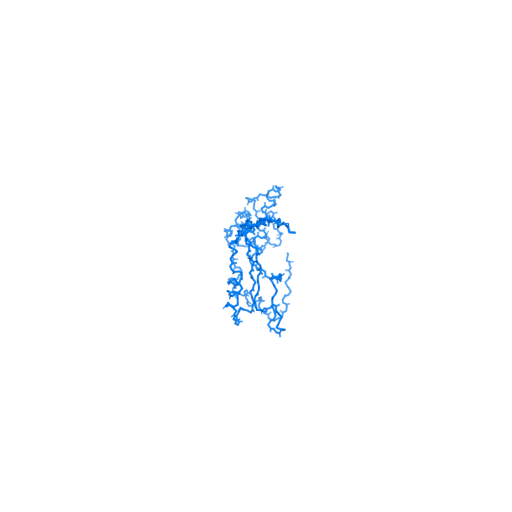97 GLU A CA 1
ATOM 750 C C . GLU A 1 97 ? -19.223 11.884 5.838 1.00 98.62 97 GLU A C 1
ATOM 752 O O . GLU A 1 97 ? -20.436 11.679 5.777 1.0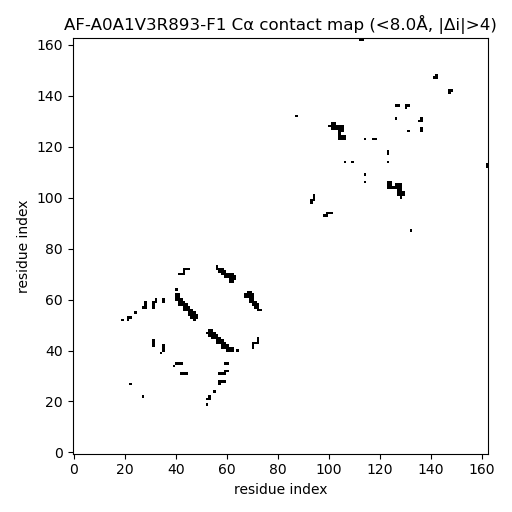0 98.62 97 GLU A O 1
ATOM 757 N N . GLY A 1 98 ? -18.577 11.906 7.009 1.00 98.12 98 GLY A N 1
ATOM 758 C CA . GLY A 1 98 ? -19.220 11.695 8.309 1.00 98.12 98 GLY A CA 1
ATOM 759 C C . GLY A 1 98 ? -19.719 10.265 8.543 1.00 98.12 98 GLY A C 1
ATOM 760 O O . GLY A 1 98 ? -20.597 10.051 9.377 1.00 98.12 98 GLY A O 1
ATOM 761 N N . LYS A 1 99 ? -19.203 9.275 7.801 1.00 98.31 99 LYS A N 1
ATOM 762 C CA . LYS A 1 99 ? -19.603 7.857 7.919 1.00 98.31 99 LYS A CA 1
ATOM 763 C C . LYS A 1 99 ? -18.872 7.107 9.035 1.00 98.31 99 LYS A C 1
ATOM 765 O O . LYS A 1 99 ? -19.313 6.031 9.435 1.00 98.31 99 LYS A O 1
ATOM 770 N N . LEU A 1 100 ? -17.755 7.652 9.504 1.00 98.06 100 LEU A N 1
ATOM 771 C CA . LEU A 1 100 ? -16.971 7.171 10.640 1.00 98.06 100 LEU A CA 1
ATOM 772 C C . LEU A 1 100 ? -16.222 8.341 11.280 1.00 98.06 100 LEU A C 1
ATOM 774 O O . LEU A 1 100 ? -15.969 9.337 10.599 1.00 98.06 100 LEU A O 1
ATOM 778 N N . ASP A 1 101 ? -15.833 8.207 12.544 1.00 98.50 101 ASP A N 1
ATOM 779 C CA . ASP A 1 101 ? -14.847 9.078 13.183 1.00 98.50 101 ASP A CA 1
ATOM 780 C C . ASP A 1 101 ? -13.483 8.368 13.256 1.00 98.50 101 ASP A C 1
ATOM 782 O O . ASP A 1 101 ? -13.408 7.155 13.433 1.00 98.50 101 ASP A O 1
ATOM 786 N N . LEU A 1 102 ? -12.377 9.100 13.105 1.00 98.56 102 LEU A N 1
ATOM 787 C CA . LEU A 1 102 ? -11.039 8.500 13.186 1.00 98.56 102 LEU A CA 1
ATOM 788 C C . LEU A 1 102 ? -10.694 8.032 14.607 1.00 98.56 102 LEU A C 1
ATOM 790 O O . LEU A 1 102 ? -9.865 7.133 14.761 1.00 98.56 102 LEU A O 1
ATOM 794 N N . GLU A 1 103 ? -11.328 8.612 15.625 1.00 98.56 103 GLU A N 1
ATOM 795 C CA . GLU A 1 103 ? -11.182 8.196 17.022 1.00 98.56 103 GLU A CA 1
ATOM 796 C C . GLU A 1 103 ? -12.133 7.056 17.407 1.00 98.56 103 GLU A C 1
ATOM 798 O O . GLU A 1 103 ? -12.062 6.544 18.526 1.00 98.56 103 GLU A O 1
ATOM 803 N N . ASP A 1 104 ? -13.005 6.611 16.496 1.00 98.62 104 ASP A N 1
ATOM 804 C CA . ASP A 1 104 ? -13.855 5.464 16.775 1.00 98.62 104 ASP A CA 1
ATOM 805 C C . ASP A 1 104 ? -13.026 4.184 16.971 1.00 98.62 104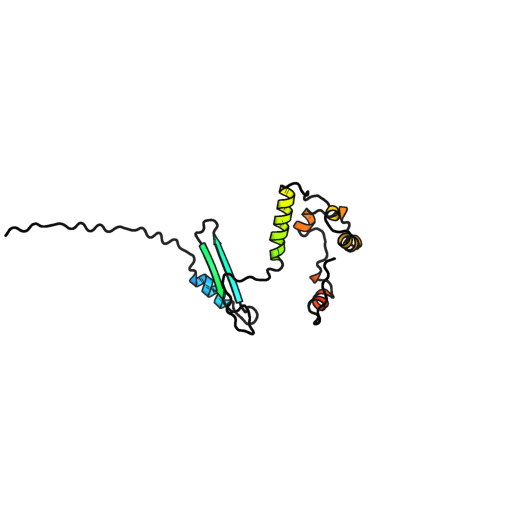 ASP A C 1
ATOM 807 O O . ASP A 1 104 ? -12.057 3.944 16.235 1.00 98.62 104 ASP A O 1
ATOM 811 N N . PRO A 1 105 ? -13.427 3.313 17.917 1.00 98.44 105 PRO A N 1
ATOM 812 C CA . PRO A 1 105 ? -12.799 2.016 18.082 1.00 98.44 105 PRO A CA 1
ATOM 813 C C . PRO A 1 105 ? -13.056 1.127 16.864 1.00 98.44 105 PRO A C 1
ATOM 815 O O . PRO A 1 105 ? -14.161 1.086 16.312 1.00 98.44 105 PRO A O 1
ATOM 818 N N . ILE A 1 106 ? -12.044 0.356 16.467 1.00 97.69 106 ILE A N 1
ATOM 819 C CA . ILE A 1 106 ? -12.128 -0.527 15.295 1.00 97.69 106 ILE A CA 1
ATOM 820 C C . ILE A 1 106 ? -13.165 -1.644 15.454 1.00 97.69 106 ILE A C 1
ATOM 822 O O . ILE A 1 106 ? -13.675 -2.146 14.450 1.00 97.69 106 ILE A O 1
ATOM 826 N N . SER A 1 107 ? -13.519 -2.000 16.694 1.00 97.50 107 SER A N 1
ATOM 827 C CA . SER A 1 107 ? -14.553 -2.990 17.023 1.00 97.50 107 SER A CA 1
ATOM 828 C C . SER A 1 107 ? -15.916 -2.667 16.400 1.00 97.50 107 SER A C 1
ATOM 830 O O . SER A 1 107 ? -16.681 -3.581 16.103 1.00 97.50 107 SER A O 1
ATOM 832 N N . LYS A 1 108 ? -16.203 -1.387 16.120 1.00 97.62 108 LYS A N 1
ATOM 833 C CA . LYS A 1 108 ? -17.438 -0.946 15.450 1.00 97.62 108 LYS A CA 1
ATOM 834 C C . LYS A 1 108 ? -17.519 -1.331 13.968 1.00 97.62 108 LYS A C 1
ATOM 836 O O . LYS A 1 108 ? -18.619 -1.360 13.422 1.00 97.62 108 LYS A O 1
ATOM 841 N N . TYR A 1 109 ? -16.384 -1.576 13.309 1.00 96.62 109 TYR A N 1
ATOM 842 C CA . TYR A 1 109 ? -16.306 -1.642 11.840 1.00 96.62 109 TYR A CA 1
ATOM 843 C C . TYR A 1 109 ? -15.810 -2.972 11.284 1.00 96.62 109 TYR A C 1
ATOM 845 O O . TYR A 1 109 ? -15.963 -3.232 10.090 1.00 96.62 109 TYR A O 1
ATOM 853 N N . ILE A 1 110 ? -15.203 -3.815 12.115 1.00 95.19 110 ILE A N 1
ATOM 854 C CA . ILE A 1 110 ? -14.732 -5.134 11.696 1.00 95.19 110 ILE A CA 1
ATOM 855 C C . ILE A 1 110 ? -15.833 -6.186 11.868 1.00 95.19 110 ILE A C 1
ATOM 857 O O . ILE A 1 110 ? -16.704 -6.075 12.726 1.00 95.19 110 ILE A O 1
ATOM 861 N N . SER A 1 111 ? -15.795 -7.241 11.054 1.00 95.25 111 SER A N 1
ATOM 862 C CA . SER A 1 111 ? -16.728 -8.367 11.196 1.00 95.25 111 SER A CA 1
ATOM 863 C C . SER A 1 111 ? -16.543 -9.083 12.540 1.00 95.25 111 SER A C 1
ATOM 865 O O . SER A 1 111 ? -15.416 -9.150 13.036 1.00 95.25 111 SER A O 1
ATOM 867 N N . ALA A 1 112 ? -17.587 -9.759 13.024 1.00 93.50 112 ALA A N 1
ATOM 868 C CA . ALA A 1 112 ? -17.521 -10.577 14.236 1.00 93.50 112 ALA A CA 1
ATOM 869 C C . ALA A 1 112 ? -16.382 -11.619 14.218 1.00 93.50 112 ALA A C 1
ATOM 871 O O . ALA A 1 112 ? -15.674 -11.741 15.210 1.00 93.50 112 ALA A O 1
ATOM 872 N N . GLY A 1 113 ? -16.140 -12.301 13.089 1.00 93.88 113 GLY A N 1
ATOM 873 C CA . GLY A 1 113 ? -15.062 -13.297 12.986 1.00 93.88 113 GLY A CA 1
ATOM 874 C C . GLY A 1 113 ? -13.662 -12.695 13.159 1.00 93.88 113 GLY A C 1
ATOM 875 O O . GLY A 1 113 ? -12.851 -13.204 13.926 1.00 93.88 113 GLY A O 1
ATOM 876 N N . HIS A 1 114 ? -13.386 -11.557 12.515 1.00 92.88 114 HIS A N 1
ATOM 877 C CA . HIS A 1 114 ? -12.128 -10.827 12.726 1.00 92.88 114 HIS A CA 1
ATOM 878 C C . HIS A 1 114 ? -11.986 -10.310 14.167 1.00 92.88 114 HIS A C 1
ATOM 880 O O . HIS A 1 114 ? -10.893 -10.372 14.727 1.00 92.88 114 HIS A O 1
ATOM 886 N N . ALA A 1 115 ? -13.073 -9.825 14.777 1.00 95.06 115 ALA A N 1
ATOM 887 C CA . ALA A 1 115 ? -13.055 -9.391 16.172 1.00 95.06 115 ALA A CA 1
ATOM 888 C C . ALA A 1 115 ? -12.748 -10.556 17.126 1.00 95.06 115 ALA A C 1
ATOM 890 O O . ALA A 1 115 ? -11.949 -10.394 18.040 1.00 95.06 115 ALA A O 1
ATOM 891 N N . GLU A 1 116 ? -13.330 -11.735 16.898 1.00 94.81 116 GLU A N 1
ATOM 892 C CA . GLU A 1 116 ? -13.075 -12.944 17.693 1.00 94.81 116 GLU A CA 1
ATOM 893 C C . GLU A 1 116 ? -11.607 -13.384 17.632 1.00 94.81 116 GLU A C 1
ATOM 895 O O . GLU A 1 116 ? -11.021 -13.748 18.652 1.00 94.81 116 GLU A O 1
ATOM 900 N N . ILE A 1 117 ? -10.981 -13.296 16.457 1.00 93.00 117 ILE A N 1
ATOM 901 C CA . ILE A 1 117 ? -9.554 -13.595 16.298 1.00 93.00 117 ILE A CA 1
ATOM 902 C C . ILE A 1 117 ? -8.703 -12.572 17.062 1.00 93.00 117 ILE A C 1
ATOM 904 O O . ILE A 1 117 ? -7.831 -12.955 17.835 1.00 93.00 117 ILE A O 1
ATOM 908 N N . LEU A 1 118 ? -8.951 -11.274 16.866 1.00 94.38 118 LEU A N 1
ATOM 909 C CA . LEU A 1 118 ? -8.085 -10.224 17.408 1.00 94.38 118 LEU A CA 1
ATOM 910 C C . LEU A 1 118 ? -8.275 -9.982 18.916 1.00 94.38 118 LEU A C 1
ATOM 912 O O . LEU A 1 118 ? -7.314 -9.624 19.590 1.00 94.38 118 LEU A O 1
ATOM 916 N N . ASN A 1 119 ? -9.471 -10.206 19.470 1.00 95.81 119 ASN A N 1
ATOM 917 C CA . ASN A 1 119 ? -9.748 -10.018 20.903 1.00 95.81 119 ASN A CA 1
ATOM 918 C C . ASN A 1 119 ? -8.952 -10.965 21.820 1.00 95.81 119 ASN A C 1
ATOM 920 O O . ASN A 1 119 ? -8.946 -10.770 23.033 1.00 95.81 119 ASN A O 1
ATOM 924 N N . GLN A 1 120 ? -8.293 -11.989 21.267 1.00 94.94 120 GLN A N 1
ATOM 925 C CA . GLN A 1 120 ? -7.414 -12.879 22.032 1.00 94.94 120 GLN A CA 1
ATOM 926 C C . GLN A 1 120 ? -6.172 -12.147 22.556 1.00 94.94 120 GLN A C 1
ATOM 928 O O . GLN A 1 120 ? -5.721 -12.434 23.663 1.00 94.94 120 GLN A O 1
ATOM 933 N N . ASP A 1 121 ? -5.670 -11.174 21.789 1.00 95.88 121 ASP A N 1
ATOM 934 C CA . ASP A 1 121 ? -4.411 -10.475 22.069 1.00 95.88 121 ASP A CA 1
ATOM 935 C C . ASP A 1 121 ? -4.583 -8.953 22.227 1.00 95.88 121 ASP A C 1
ATOM 937 O O . ASP A 1 121 ? -3.684 -8.275 22.730 1.00 95.88 121 ASP A O 1
ATOM 941 N N . TYR A 1 122 ? -5.725 -8.394 21.804 1.00 97.12 122 TYR A N 1
ATOM 942 C CA . TYR A 1 122 ? -5.941 -6.949 21.708 1.00 97.12 122 TYR A CA 1
ATOM 943 C C . TYR A 1 122 ? -7.259 -6.496 22.344 1.00 97.12 122 TYR A C 1
ATOM 945 O O . TYR A 1 122 ? -8.314 -7.076 22.111 1.00 97.12 122 TYR A O 1
ATOM 953 N N . GLU A 1 123 ? -7.223 -5.375 23.069 1.00 97.38 123 GLU A N 1
ATOM 954 C CA . GLU A 1 123 ? -8.427 -4.676 23.534 1.00 97.38 123 GLU A CA 1
ATOM 955 C C . GLU A 1 123 ? -8.978 -3.770 22.416 1.00 97.38 123 GLU A C 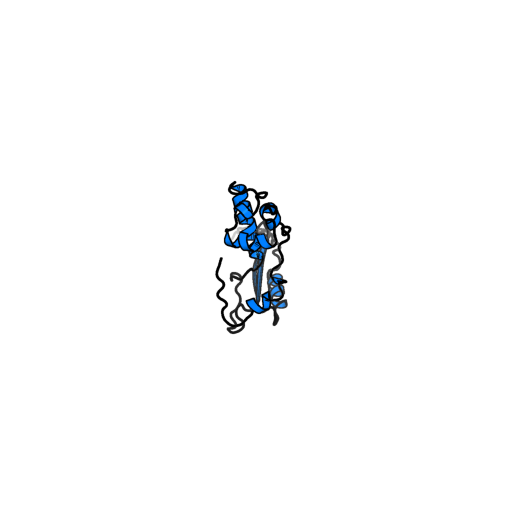1
ATOM 957 O O . GLU A 1 123 ? -8.631 -2.590 22.327 1.00 97.38 123 GLU A O 1
ATOM 962 N N . LEU A 1 124 ? -9.825 -4.313 21.535 1.00 97.31 124 LEU A N 1
ATOM 963 C CA . LEU A 1 124 ? -10.256 -3.630 20.301 1.00 97.31 124 LEU A CA 1
ATOM 964 C C . LEU A 1 124 ? -11.054 -2.339 20.532 1.00 97.31 124 LEU A C 1
ATOM 966 O O . LEU A 1 124 ? -11.020 -1.446 19.687 1.00 97.31 124 LEU A O 1
ATOM 970 N N . ASP A 1 125 ? -11.706 -2.201 21.688 1.00 97.81 125 ASP A N 1
ATOM 971 C CA . ASP A 1 125 ? -12.409 -0.973 22.085 1.00 97.81 125 ASP A CA 1
ATOM 972 C C . ASP A 1 125 ? -11.462 0.177 22.471 1.00 97.81 125 ASP A C 1
ATOM 974 O O . ASP A 1 125 ? -11.898 1.319 22.611 1.00 97.81 125 ASP A O 1
ATOM 978 N N . LYS A 1 126 ? -10.161 -0.103 22.635 1.00 98.00 126 LYS A N 1
ATOM 979 C CA . LYS A 1 126 ? -9.117 0.898 22.910 1.00 98.00 126 LYS A CA 1
ATOM 980 C C . LYS A 1 126 ? -8.274 1.247 21.684 1.00 98.00 126 LYS A C 1
ATOM 982 O O . LYS A 1 126 ? -7.449 2.154 21.765 1.00 98.00 126 LYS A O 1
ATOM 987 N N . ILE A 1 127 ? -8.445 0.530 20.574 1.00 98.50 127 ILE A N 1
ATOM 988 C CA . ILE A 1 127 ? -7.696 0.754 19.336 1.00 98.50 127 ILE A CA 1
ATOM 989 C C . ILE A 1 127 ? -8.575 1.562 18.391 1.00 98.50 127 ILE A C 1
ATOM 991 O O . ILE A 1 127 ? -9.578 1.052 17.891 1.00 98.50 127 ILE A O 1
ATOM 995 N N . SER A 1 128 ? -8.192 2.808 18.116 1.00 98.62 128 SER A N 1
ATOM 996 C CA . SER A 1 128 ? -8.928 3.648 17.172 1.00 98.62 128 SER A CA 1
ATOM 997 C C . SER A 1 128 ? -8.549 3.363 15.719 1.00 98.62 128 SER A C 1
ATOM 999 O O . SER A 1 128 ? -7.478 2.819 15.419 1.00 98.62 128 SER A O 1
ATOM 1001 N N . ILE A 1 129 ? -9.402 3.781 14.781 1.00 98.62 129 ILE A N 1
ATOM 1002 C CA . ILE A 1 129 ? -9.068 3.787 13.347 1.00 98.62 129 ILE A CA 1
ATOM 1003 C C . ILE A 1 129 ? -7.766 4.565 13.104 1.00 98.62 129 ILE A C 1
ATOM 1005 O O . ILE A 1 129 ? -6.904 4.121 12.336 1.00 98.62 129 ILE A O 1
ATOM 1009 N N . LEU A 1 130 ? -7.578 5.695 13.791 1.00 98.44 130 LEU A N 1
ATOM 1010 C CA . LEU A 1 130 ? -6.366 6.501 13.695 1.00 98.44 130 LEU A CA 1
ATOM 1011 C C . LEU A 1 130 ? -5.120 5.727 14.135 1.00 98.44 130 LEU A C 1
ATOM 1013 O O . LEU A 1 130 ? -4.060 5.892 13.521 1.00 98.44 130 LEU A O 1
ATOM 1017 N N . ASN A 1 131 ? -5.231 4.857 15.146 1.00 98.56 131 ASN A N 1
ATOM 1018 C CA . ASN A 1 131 ? -4.109 4.016 15.549 1.00 98.56 131 ASN A CA 1
ATOM 1019 C C . ASN A 1 131 ? -3.665 3.067 14.430 1.00 98.56 131 ASN A C 1
ATOM 1021 O O . ASN A 1 131 ? -2.466 2.886 14.185 1.00 98.56 131 ASN A O 1
ATOM 1025 N N . VAL A 1 132 ? -4.632 2.486 13.716 1.00 97.81 132 VAL A N 1
ATOM 1026 C CA . VAL A 1 132 ? -4.367 1.587 12.586 1.00 97.81 132 VAL A CA 1
ATOM 1027 C C . VAL A 1 132 ? -3.726 2.344 11.426 1.00 97.81 132 VAL A C 1
ATOM 1029 O O . VAL A 1 132 ? -2.693 1.910 10.916 1.00 97.81 132 VAL A O 1
ATOM 1032 N N . LEU A 1 133 ? -4.271 3.508 11.053 1.00 98.25 133 LEU A N 1
ATOM 1033 C CA . LEU A 1 133 ? -3.723 4.349 9.978 1.00 98.25 133 LEU A CA 1
ATOM 1034 C C . LEU A 1 133 ? -2.280 4.805 10.248 1.00 98.25 133 LEU A C 1
ATOM 1036 O O . LEU A 1 133 ? -1.513 5.013 9.310 1.00 98.25 133 LEU A O 1
ATOM 1040 N N . ARG A 1 134 ? -1.902 4.957 11.523 1.00 97.81 134 ARG A N 1
ATOM 1041 C CA . ARG A 1 134 ? -0.563 5.391 11.954 1.00 97.81 134 ARG A CA 1
ATOM 1042 C C . ARG A 1 134 ? 0.399 4.251 12.271 1.00 97.81 134 ARG A C 1
ATOM 1044 O O . ARG A 1 134 ? 1.508 4.527 12.720 1.00 97.81 134 ARG A O 1
ATOM 1051 N N . HIS A 1 135 ? 0.001 2.996 12.056 1.00 96.69 135 HIS A N 1
ATOM 1052 C CA . HIS A 1 135 ? 0.815 1.832 12.414 1.00 96.69 135 HIS A CA 1
ATOM 1053 C C . HIS A 1 135 ? 1.243 1.811 13.897 1.00 96.69 135 HIS A C 1
ATOM 1055 O O . HIS A 1 135 ? 2.336 1.356 14.223 1.00 96.69 135 HIS A O 1
ATOM 1061 N N . ASN A 1 136 ? 0.392 2.285 14.815 1.00 96.50 136 ASN A N 1
ATOM 1062 C CA . ASN A 1 136 ? 0.682 2.280 16.256 1.00 96.50 136 ASN A CA 1
ATOM 1063 C C . ASN A 1 136 ? -0.393 1.573 17.102 1.00 96.50 136 ASN A C 1
ATOM 1065 O O . ASN A 1 136 ? -0.395 1.697 18.321 1.00 96.50 136 ASN A O 1
ATOM 1069 N N . ALA A 1 137 ? -1.261 0.786 16.460 1.00 96.19 137 ALA A N 1
ATOM 1070 C CA . ALA A 1 137 ? -2.232 -0.092 17.117 1.00 96.19 137 ALA A CA 1
ATOM 1071 C C . ALA A 1 137 ? -1.594 -1.271 17.884 1.00 96.19 137 ALA A C 1
ATOM 1073 O O . ALA A 1 137 ? -2.284 -1.961 18.625 1.00 96.19 137 ALA A O 1
ATOM 1074 N N . GLY A 1 138 ? -0.293 -1.527 17.696 1.00 95.62 138 GLY A N 1
ATOM 1075 C CA . GLY A 1 138 ? 0.421 -2.621 18.365 1.00 95.62 138 GLY A CA 1
ATOM 1076 C C . GLY A 1 138 ? 0.221 -4.003 17.734 1.00 95.62 138 GLY A C 1
ATOM 1077 O O . GLY A 1 138 ? 0.648 -4.999 18.315 1.00 95.62 138 GLY A O 1
ATOM 1078 N N . PHE A 1 139 ? -0.401 -4.085 16.551 1.00 94.75 139 PHE A N 1
ATOM 1079 C CA . PHE A 1 139 ? -0.582 -5.355 15.849 1.00 94.75 139 PHE A CA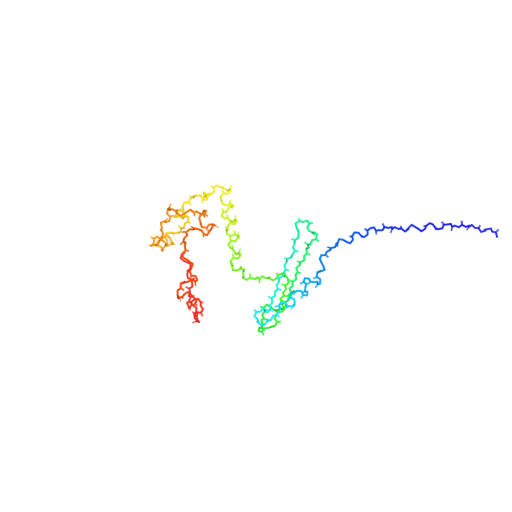 1
ATOM 1080 C C . PHE A 1 139 ? 0.749 -6.036 15.534 1.00 94.75 139 PHE A C 1
ATOM 1082 O O . PHE A 1 139 ? 1.682 -5.409 15.029 1.00 94.75 139 PHE A 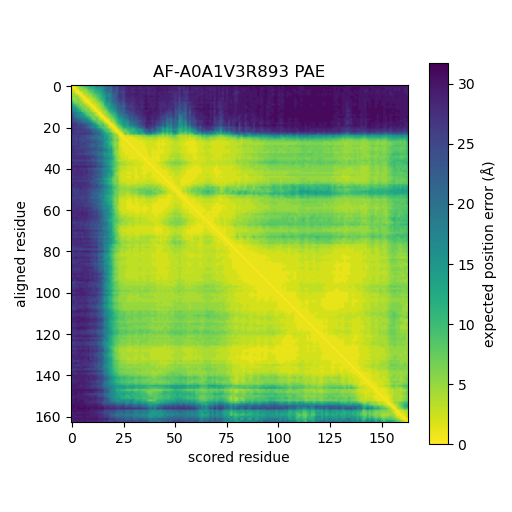O 1
ATOM 1089 N N . PHE A 1 140 ? 0.800 -7.339 15.793 1.00 92.94 140 PHE A N 1
ATOM 1090 C CA . PHE A 1 140 ? 1.921 -8.182 15.430 1.00 92.94 140 PHE A CA 1
ATOM 1091 C C . PHE A 1 140 ? 2.036 -8.247 13.905 1.00 92.94 140 PHE A C 1
ATOM 1093 O O . PHE A 1 140 ? 1.063 -8.513 13.193 1.00 92.94 140 PHE A O 1
ATOM 1100 N N . ASP A 1 141 ? 3.236 -8.000 13.388 1.00 91.38 141 ASP A N 1
ATOM 1101 C CA . ASP A 1 141 ? 3.498 -8.132 11.963 1.00 91.38 141 ASP A CA 1
ATOM 1102 C C . ASP A 1 141 ? 3.550 -9.618 11.600 1.00 91.38 141 ASP A C 1
ATOM 1104 O O . ASP A 1 141 ? 4.506 -10.327 11.908 1.00 91.38 141 ASP A O 1
ATOM 1108 N N . HIS A 1 142 ? 2.496 -10.074 10.926 1.00 86.56 142 HIS A N 1
ATOM 1109 C CA . HIS A 1 142 ? 2.307 -11.458 10.508 1.00 86.56 142 HIS A CA 1
ATOM 1110 C C . HIS A 1 142 ? 3.488 -12.029 9.711 1.00 86.56 142 HIS A C 1
ATOM 1112 O O . HIS A 1 142 ? 3.688 -13.240 9.734 1.00 86.56 142 HIS A O 1
ATOM 1118 N N . THR A 1 143 ? 4.294 -11.197 9.042 1.00 90.25 143 THR A N 1
ATOM 1119 C CA . THR A 1 143 ? 5.482 -11.662 8.306 1.00 90.25 143 THR A CA 1
ATOM 1120 C C . THR A 1 143 ? 6.606 -12.142 9.229 1.00 90.25 143 THR A C 1
ATOM 1122 O O . THR A 1 143 ? 7.438 -12.942 8.805 1.00 90.25 143 THR A O 1
ATOM 1125 N N . HIS A 1 144 ? 6.589 -11.738 10.505 1.00 92.12 144 HIS A N 1
ATOM 1126 C CA . HIS A 1 144 ? 7.476 -12.244 11.555 1.00 92.12 144 HIS A CA 1
ATOM 1127 C C . HIS A 1 144 ? 6.952 -13.512 12.241 1.00 92.12 144 HIS A C 1
ATOM 1129 O O . HIS A 1 144 ? 7.639 -14.063 13.104 1.00 92.12 144 HIS A O 1
ATOM 1135 N N . ALA A 1 145 ? 5.754 -14.000 11.898 1.00 90.56 145 ALA A N 1
ATOM 1136 C CA . ALA A 1 145 ? 5.293 -15.275 12.433 1.00 90.56 145 ALA A CA 1
ATOM 1137 C C . ALA A 1 145 ? 6.189 -16.404 11.882 1.00 90.56 145 ALA A C 1
ATOM 1139 O O . ALA A 1 145 ? 6.374 -16.476 10.663 1.00 90.56 145 ALA A O 1
ATOM 1140 N N . PRO A 1 146 ? 6.701 -17.325 12.727 1.00 88.62 146 PRO A N 1
ATOM 1141 C CA . PRO A 1 146 ? 7.680 -18.338 12.308 1.00 88.62 146 PRO A CA 1
ATOM 1142 C C . PRO A 1 146 ? 7.260 -19.178 11.095 1.00 88.62 146 PRO A C 1
ATOM 1144 O O . PRO A 1 146 ? 8.099 -19.598 10.309 1.00 88.62 146 PRO A O 1
ATOM 1147 N N . VAL A 1 147 ? 5.953 -19.396 10.933 1.00 87.94 147 VAL A N 1
ATOM 1148 C CA . VAL A 1 147 ? 5.373 -20.259 9.893 1.00 87.94 147 VAL A CA 1
ATOM 1149 C C . VAL A 1 147 ? 4.837 -19.493 8.680 1.00 87.94 147 VAL A C 1
ATOM 1151 O O . VAL A 1 147 ? 4.270 -20.109 7.780 1.00 87.94 147 VAL A O 1
ATOM 1154 N N . PHE A 1 148 ? 4.942 -18.157 8.641 1.00 88.19 148 PHE A N 1
ATOM 1155 C CA . PHE A 1 148 ? 4.248 -17.360 7.623 1.00 88.19 148 PHE A CA 1
ATOM 1156 C C . PHE A 1 148 ? 4.744 -17.660 6.207 1.00 88.19 148 PHE A C 1
ATOM 1158 O O . PHE A 1 148 ? 3.965 -18.091 5.359 1.00 88.19 148 PHE A O 1
ATOM 1165 N N . PHE A 1 149 ? 6.043 -17.475 5.954 1.00 88.00 149 PHE A N 1
ATOM 1166 C CA . PHE A 1 149 ? 6.610 -17.711 4.626 1.00 88.00 149 PHE A CA 1
ATOM 1167 C C . PHE A 1 149 ? 6.595 -19.186 4.238 1.00 88.00 149 PHE A C 1
ATOM 1169 O O . PHE A 1 149 ? 6.379 -19.486 3.069 1.00 88.00 149 PHE A O 1
ATOM 1176 N N . GLU A 1 150 ? 6.749 -20.097 5.203 1.00 86.38 150 GLU A N 1
ATOM 1177 C CA . GLU A 1 150 ? 6.598 -21.533 4.957 1.00 86.38 150 GLU A CA 1
ATOM 1178 C C . GLU A 1 150 ? 5.212 -21.835 4.379 1.00 86.38 150 GLU A C 1
ATOM 1180 O O . GLU A 1 150 ? 5.115 -22.434 3.312 1.00 86.38 150 GLU A O 1
ATOM 1185 N N . LYS A 1 151 ? 4.144 -21.343 5.021 1.00 84.75 151 LYS A N 1
ATOM 1186 C CA . LYS A 1 151 ? 2.765 -21.553 4.560 1.00 84.75 151 LYS A CA 1
ATOM 1187 C C . LYS A 1 151 ? 2.455 -20.846 3.244 1.00 84.75 151 LYS A C 1
ATOM 1189 O O . LYS A 1 151 ? 1.807 -21.425 2.381 1.00 84.75 151 LYS A O 1
ATOM 1194 N N . VAL A 1 152 ? 2.882 -19.592 3.083 1.00 84.88 152 VAL A N 1
ATOM 1195 C CA . VAL A 1 152 ? 2.546 -18.783 1.895 1.00 84.88 152 VAL A CA 1
ATOM 1196 C C . VAL A 1 152 ? 3.299 -19.246 0.647 1.00 84.88 152 VAL A C 1
ATOM 1198 O O . VAL A 1 152 ? 2.778 -19.113 -0.459 1.00 84.88 152 VAL A O 1
ATOM 1201 N N . LEU A 1 153 ? 4.506 -19.794 0.806 1.00 84.81 153 LEU A N 1
ATOM 1202 C CA . LEU A 1 153 ? 5.326 -20.295 -0.300 1.00 84.81 153 LEU A CA 1
ATOM 1203 C C . LEU A 1 153 ? 5.180 -21.807 -0.518 1.00 84.81 153 LEU A C 1
ATOM 1205 O O . LEU A 1 153 ? 5.793 -22.338 -1.448 1.00 84.81 153 LEU A O 1
ATOM 1209 N N . GLN A 1 154 ? 4.392 -22.504 0.310 1.00 82.62 154 GLN A N 1
ATOM 1210 C CA . GLN A 1 154 ? 4.191 -23.943 0.183 1.00 82.62 154 GLN A CA 1
ATOM 1211 C C . GLN A 1 154 ? 3.582 -24.284 -1.191 1.00 82.62 154 GLN A C 1
ATOM 1213 O O . GLN A 1 154 ? 2.525 -23.759 -1.551 1.00 82.62 154 GLN A O 1
ATOM 1218 N N . PRO A 1 155 ? 4.208 -25.185 -1.971 1.00 76.38 155 PRO A N 1
ATOM 1219 C CA . PRO A 1 155 ? 3.620 -25.684 -3.206 1.00 76.38 155 PRO A CA 1
ATOM 1220 C C . PRO A 1 155 ? 2.374 -26.529 -2.911 1.00 76.38 155 PRO A C 1
ATOM 1222 O O . PRO A 1 155 ? 2.427 -27.456 -2.105 1.00 76.38 155 PRO A O 1
ATOM 1225 N N . GLY A 1 156 ? 1.271 -26.246 -3.605 1.00 72.38 156 GLY A N 1
ATOM 1226 C CA . GLY A 1 156 ? -0.033 -26.871 -3.362 1.00 72.38 156 GLY A CA 1
ATOM 1227 C C . GLY A 1 156 ? -1.002 -25.840 -2.799 1.00 72.38 156 GLY A C 1
ATOM 1228 O O . GLY A 1 156 ? -0.795 -25.321 -1.709 1.00 72.38 156 GLY A O 1
ATOM 1229 N N . GLY A 1 157 ? -2.016 -25.490 -3.592 1.00 66.69 157 GLY A N 1
ATOM 1230 C CA . GLY A 1 157 ? -2.891 -24.345 -3.359 1.00 66.69 157 GLY A CA 1
ATOM 1231 C C . GLY A 1 157 ? -3.656 -24.436 -2.047 1.00 66.69 157 GLY A C 1
ATOM 1232 O O . GLY A 1 157 ? -4.755 -24.980 -2.013 1.00 66.69 157 GLY A O 1
ATOM 1233 N N . TYR A 1 158 ? -3.096 -23.862 -0.984 1.00 70.12 158 TYR A N 1
ATOM 1234 C CA . TYR A 1 158 ? -3.883 -23.491 0.178 1.00 70.12 158 TYR A CA 1
ATOM 1235 C C . TYR A 1 158 ? -4.992 -22.553 -0.308 1.00 70.12 158 TYR A C 1
ATOM 1237 O O . TYR A 1 158 ? -4.716 -21.476 -0.849 1.00 70.12 158 TYR A O 1
ATOM 1245 N N . GLU A 1 159 ? -6.246 -22.984 -0.184 1.00 75.94 159 GLU A N 1
ATOM 1246 C CA . GLU A 1 159 ? -7.382 -22.142 -0.533 1.00 75.94 159 GLU A CA 1
ATOM 1247 C C . GLU A 1 159 ? -7.556 -21.082 0.550 1.00 75.94 159 GLU A C 1
ATOM 1249 O O . GLU A 1 159 ? -8.028 -21.336 1.657 1.00 75.94 159 GLU A O 1
ATOM 1254 N N . TRP A 1 160 ? -7.137 -19.865 0.223 1.00 74.25 160 TRP A N 1
ATOM 1255 C CA . TRP A 1 160 ? -7.327 -18.713 1.087 1.00 74.25 160 TRP A CA 1
ATOM 1256 C C . TRP A 1 160 ? -8.799 -18.309 1.070 1.00 74.25 160 TRP A C 1
ATOM 1258 O O . TRP A 1 160 ? -9.265 -17.620 0.160 1.00 74.25 160 TRP A O 1
ATOM 1268 N N . THR A 1 161 ? -9.542 -18.728 2.088 1.00 72.75 161 THR A N 1
ATOM 1269 C CA . THR A 1 161 ? -10.895 -18.233 2.325 1.00 72.75 161 THR A CA 1
ATOM 1270 C C . THR A 1 161 ? -10.821 -16.844 2.943 1.00 72.75 161 THR A C 1
ATOM 1272 O O . THR A 1 161 ? -10.093 -16.625 3.912 1.00 72.75 161 THR A O 1
ATOM 1275 N N . ARG A 1 162 ? -11.594 -15.898 2.409 1.00 58.66 162 ARG A N 1
ATOM 1276 C CA . ARG A 1 162 ? -11.885 -14.659 3.135 1.00 58.66 162 ARG A CA 1
ATOM 1277 C C . ARG A 1 162 ? -12.856 -15.027 4.259 1.00 58.66 162 ARG A C 1
ATOM 1279 O O . ARG A 1 162 ? -13.941 -15.513 3.949 1.00 58.66 162 ARG A O 1
ATOM 1286 N N . THR A 1 163 ? -12.440 -14.880 5.514 1.00 57.28 163 THR A N 1
ATOM 1287 C CA . THR A 1 163 ? -13.357 -14.890 6.665 1.00 57.28 163 THR A CA 1
ATOM 1288 C C . THR A 1 163 ? -14.259 -13.669 6.644 1.00 57.28 163 THR A C 1
ATOM 1290 O O . THR A 1 163 ? -13.768 -12.597 6.216 1.00 57.28 163 THR A O 1
#

Radius of gyration: 28.85 Å; Cα contacts (8 Å, |Δi|>4): 130; chains: 1; bounding box: 41×79×93 Å

pLDDT: mean 86.4, std 17.6, range [35.53, 98.75]

Solvent-accessible surface area (backbone atoms only — not comparable to full-atom values): 10502 Å² total; per-residue (Å²): 144,83,88,82,87,79,86,81,83,80,82,79,77,82,73,80,75,78,72,71,81,52,74,61,62,64,56,58,50,50,52,46,54,71,63,55,46,94,91,37,51,48,50,71,50,77,47,74,44,100,84,59,76,38,77,50,64,37,48,26,55,29,74,33,82,91,77,64,36,70,39,54,60,86,63,88,74,89,64,67,77,61,52,53,59,59,52,51,53,52,52,52,51,38,36,76,69,69,76,47,59,54,78,39,35,42,61,81,75,54,54,69,69,60,47,60,64,46,53,79,84,40,67,43,79,77,32,26,44,49,30,56,79,65,75,65,58,74,74,79,63,62,83,74,40,94,59,37,63,59,63,74,66,45,87,69,87,75,79,82,72,86,129

Nearest PDB structures (foldseek):
  7ulw-assembly1_A  TM=7.451E-01  e=4.376E-04  Homo sapiens
  7a5i-assembly1_a3  TM=2.251E-01  e=1.675E+00  Homo sapiens
  7odt-assembly1_a  TM=2.561E-01  e=2.917E+00  Homo sapiens
  6i9r-assembly1_a  TM=2.371E-01  e=4.125E+00  Homo sapiens
  7og4-assembly1_a  TM=2.355E-01  e=6.702E+00  Homo sapiens

Mean predicted aligned error: 10.24 Å